Protein AF-A0A967CM90-F1 (afdb_monomer)

Mean predicted aligned error: 2.34 Å

Sequence (110 aa):
MKYTVKQINLTDAQVNEINSSESYPEFYNKYLDTIMRPTAEAIKAAYDMYEVVAKITADSLEGVFEAGNIGPEEKIERIAPMHSVSVGDIVVDEDGREYFVASFGFEAVI

Solvent-accessible surface area (backbone atoms only — not comparable to full-atom values): 6082 Å² total; per-residue (Å²): 90,58,29,39,35,28,40,74,76,83,47,74,68,56,52,51,49,50,76,70,42,98,59,76,47,71,70,53,53,43,51,46,37,18,56,77,65,50,43,47,66,36,45,58,71,37,50,89,57,52,40,72,15,33,37,33,58,26,90,45,73,66,40,41,40,46,35,50,62,77,34,64,66,92,40,52,48,76,71,43,92,68,72,67,59,46,53,45,27,36,42,26,45,81,86,67,52,42,28,28,31,32,98,72,65,70,42,63,55,119

pLDDT: mean 97.23, std 2.4, range [76.56, 98.81]

Secondary structure (DSSP, 8-state):
-EEEEEE----HHHHHHHHH-SS--HHHHHHHHHHHS--HHHHHHTGGG-EEEEEEE-SSHHHHHHHHHH--GGGEEESS------TT-EEE-TT--EEEE-SSSEEE--

Foldseek 3Di:
DKKWKKDQDDDPVQVVCCVPDPDGDPLVVLVCCQAVADDLVSLVVNVVRIDGFWIFDADDPVRVQCCQAPHDCVRIGTDHDGHRQHGNMWMADPVRWIWGQGVDGIDGSD

Radius of gyration: 14.13 Å; Cα contacts (8 Å, |Δi|>4): 188; chains: 1; bounding box: 36×23×41 Å

Structure (mmCIF, N/CA/C/O backbone):
data_AF-A0A967CM90-F1
#
_entry.id   AF-A0A967CM90-F1
#
loop_
_atom_site.group_PDB
_atom_site.id
_atom_site.type_symbol
_atom_site.label_atom_id
_atom_site.label_alt_id
_atom_site.label_comp_id
_atom_site.label_asym_id
_atom_site.label_entity_id
_atom_site.label_seq_id
_atom_site.pdbx_PDB_ins_code
_atom_site.Cartn_x
_atom_site.Cartn_y
_atom_site.Cartn_z
_atom_site.occupancy
_atom_site.B_iso_or_equiv
_atom_site.auth_seq_id
_atom_site.auth_comp_id
_atom_site.auth_asym_id
_atom_site.auth_atom_id
_atom_site.pdbx_PDB_model_num
ATOM 1 N N . MET A 1 1 ? -10.354 -1.523 15.579 1.00 93.06 1 MET A N 1
ATOM 2 C CA . MET A 1 1 ? -10.483 -2.420 14.409 1.00 93.06 1 MET A CA 1
ATOM 3 C C . MET A 1 1 ? -9.092 -2.859 13.970 1.00 93.06 1 MET A C 1
ATOM 5 O O . MET A 1 1 ? -8.125 -2.152 14.255 1.00 93.06 1 MET A O 1
ATOM 9 N N . LYS A 1 2 ? -8.958 -4.022 13.333 1.00 96.81 2 LYS A N 1
ATOM 10 C CA . LYS A 1 2 ? -7.694 -4.554 12.822 1.00 96.81 2 LYS A CA 1
ATOM 11 C C . LYS A 1 2 ? -7.674 -4.516 11.299 1.00 96.81 2 LYS A C 1
ATOM 13 O O . LYS A 1 2 ? -8.383 -5.266 10.641 1.00 96.81 2 LYS A O 1
ATOM 18 N N . TYR A 1 3 ? -6.819 -3.662 10.760 1.00 98.62 3 TYR A N 1
ATOM 19 C CA . TYR A 1 3 ? -6.650 -3.470 9.327 1.00 98.62 3 TYR A CA 1
ATOM 20 C C . TYR A 1 3 ? -5.469 -4.285 8.814 1.00 98.62 3 TYR A C 1
ATOM 22 O O . TYR A 1 3 ? -4.476 -4.441 9.523 1.00 98.62 3 TYR A O 1
ATOM 30 N N . THR A 1 4 ? -5.549 -4.783 7.584 1.00 98.75 4 THR A N 1
ATOM 31 C CA . THR A 1 4 ? -4.412 -5.422 6.906 1.00 98.75 4 THR A CA 1
ATOM 32 C C . THR A 1 4 ? -3.776 -4.428 5.948 1.00 98.75 4 THR A C 1
ATOM 34 O O . THR A 1 4 ? -4.476 -3.852 5.123 1.00 98.75 4 THR A O 1
ATOM 37 N N . VAL A 1 5 ? -2.461 -4.245 6.036 1.00 98.81 5 VAL A N 1
ATOM 38 C CA . VAL A 1 5 ? -1.699 -3.397 5.114 1.00 98.81 5 VAL A CA 1
ATOM 39 C C . VAL A 1 5 ? -1.022 -4.282 4.078 1.00 98.81 5 VAL A C 1
ATOM 41 O O . VAL A 1 5 ? -0.371 -5.273 4.433 1.00 98.81 5 VAL A O 1
ATOM 44 N N . LYS A 1 6 ? -1.166 -3.917 2.804 1.00 98.81 6 LYS A N 1
ATOM 45 C CA . LYS A 1 6 ? -0.451 -4.529 1.689 1.00 98.81 6 LYS A CA 1
ATOM 46 C C . LYS A 1 6 ? 0.416 -3.487 0.993 1.00 98.81 6 LYS A C 1
ATOM 48 O O . LYS A 1 6 ? -0.058 -2.384 0.725 1.00 98.81 6 LYS A O 1
ATOM 53 N N . GLN A 1 7 ? 1.652 -3.856 0.677 1.00 98.75 7 GLN A N 1
ATOM 54 C CA . GLN A 1 7 ? 2.625 -2.977 0.024 1.00 98.75 7 GLN A CA 1
ATOM 55 C C . GLN A 1 7 ? 3.313 -3.700 -1.131 1.00 98.75 7 GLN A C 1
ATOM 57 O O . GLN A 1 7 ? 3.405 -4.929 -1.137 1.00 98.75 7 GLN A O 1
ATOM 62 N N . ILE A 1 8 ? 3.818 -2.931 -2.093 1.00 98.50 8 ILE A N 1
ATOM 63 C CA . ILE A 1 8 ? 4.743 -3.435 -3.109 1.00 98.50 8 ILE A CA 1
ATOM 64 C C . ILE A 1 8 ? 6.162 -3.228 -2.580 1.00 98.50 8 ILE A C 1
ATOM 66 O O . ILE A 1 8 ? 6.584 -2.096 -2.351 1.00 98.50 8 ILE A O 1
ATOM 70 N N . ASN A 1 9 ? 6.914 -4.315 -2.421 1.00 97.00 9 ASN A N 1
ATOM 71 C CA . ASN A 1 9 ? 8.338 -4.269 -2.104 1.00 97.00 9 ASN A CA 1
ATOM 72 C C . ASN A 1 9 ? 9.129 -4.788 -3.309 1.00 97.00 9 ASN A C 1
ATOM 74 O O . ASN A 1 9 ? 9.098 -5.978 -3.615 1.00 97.00 9 ASN A O 1
ATOM 78 N N . LEU A 1 10 ? 9.840 -3.898 -4.005 1.00 96.94 10 LEU A N 1
ATOM 79 C CA . LEU A 1 10 ? 10.712 -4.307 -5.106 1.00 96.94 10 LEU A CA 1
ATOM 80 C C . LEU A 1 10 ? 11.915 -5.081 -4.558 1.00 96.94 10 LEU A C 1
ATOM 82 O O . LEU A 1 10 ? 12.585 -4.638 -3.627 1.00 96.94 10 LEU A O 1
ATOM 86 N N . THR A 1 11 ? 12.203 -6.230 -5.160 1.00 96.69 11 THR A N 1
ATOM 87 C CA . THR A 1 11 ? 13.371 -7.044 -4.806 1.00 96.69 11 THR A CA 1
ATOM 88 C C . THR A 1 11 ? 14.668 -6.400 -5.293 1.00 96.69 11 THR A C 1
ATOM 90 O O . THR A 1 11 ? 14.676 -5.668 -6.284 1.00 96.69 11 THR A O 1
ATOM 93 N N . ASP A 1 12 ? 15.800 -6.754 -4.680 1.00 97.56 12 ASP A N 1
ATOM 94 C CA . ASP A 1 12 ? 17.121 -6.295 -5.136 1.00 97.56 12 ASP A CA 1
ATOM 95 C C . ASP A 1 12 ? 17.375 -6.629 -6.616 1.00 97.56 12 ASP A C 1
ATOM 97 O O . ASP A 1 12 ? 17.976 -5.843 -7.346 1.00 97.56 12 ASP A O 1
ATOM 101 N N . ALA A 1 13 ? 16.888 -7.781 -7.089 1.00 97.75 13 ALA A N 1
ATOM 102 C CA . ALA A 1 13 ? 16.993 -8.176 -8.492 1.00 97.75 13 ALA A CA 1
ATOM 103 C C . ALA A 1 13 ? 16.212 -7.227 -9.416 1.00 97.75 13 ALA A C 1
ATOM 105 O O . ALA A 1 13 ? 16.763 -6.761 -10.411 1.00 97.75 13 ALA A O 1
ATOM 106 N N . GLN A 1 14 ? 14.972 -6.889 -9.055 1.00 97.75 14 GLN A N 1
ATOM 107 C CA . GLN A 1 14 ? 14.149 -5.928 -9.795 1.00 97.75 14 GLN A CA 1
ATOM 108 C C . GLN A 1 14 ? 14.761 -4.525 -9.779 1.00 97.75 14 GLN A C 1
ATOM 110 O O . GLN A 1 14 ? 14.792 -3.853 -10.806 1.00 97.75 14 GLN A O 1
ATOM 115 N N . VAL A 1 15 ? 15.293 -4.085 -8.637 1.00 97.50 15 VAL A N 1
ATOM 116 C CA . VAL A 1 15 ? 15.988 -2.794 -8.526 1.00 97.50 15 VAL A CA 1
ATOM 117 C C . VAL A 1 15 ? 17.228 -2.761 -9.424 1.00 97.50 15 VAL A C 1
ATOM 119 O O . VAL A 1 15 ? 17.457 -1.776 -10.126 1.00 97.50 15 VAL A O 1
ATOM 122 N N . ASN A 1 16 ? 18.010 -3.840 -9.463 1.00 98.06 16 ASN A N 1
ATOM 123 C CA . ASN A 1 16 ? 19.158 -3.948 -10.365 1.00 98.06 16 ASN A CA 1
ATOM 124 C C . ASN A 1 16 ? 18.740 -3.935 -11.843 1.00 98.06 16 ASN A C 1
ATOM 126 O O . ASN A 1 16 ? 19.409 -3.301 -12.661 1.00 98.06 16 ASN A O 1
ATOM 130 N N . GLU A 1 17 ? 17.634 -4.595 -12.192 1.00 98.00 17 GLU A N 1
ATOM 131 C CA . GLU A 1 17 ? 17.071 -4.566 -13.545 1.00 98.00 17 GLU A CA 1
ATOM 132 C C . GLU A 1 17 ? 16.671 -3.140 -13.944 1.00 98.00 17 GLU A C 1
ATOM 134 O O . GLU A 1 17 ? 17.091 -2.663 -14.996 1.00 98.00 17 GLU A O 1
ATOM 139 N N . ILE A 1 18 ? 15.962 -2.411 -13.076 1.00 97.56 18 ILE A N 1
ATOM 140 C CA . ILE A 1 18 ? 15.593 -1.004 -13.304 1.00 97.56 18 ILE A CA 1
ATOM 141 C C . ILE A 1 18 ? 16.838 -0.144 -13.549 1.00 97.56 18 ILE A C 1
ATOM 143 O O . ILE A 1 18 ? 16.886 0.602 -14.523 1.00 97.56 18 ILE A O 1
ATOM 147 N N . ASN A 1 19 ? 17.858 -0.270 -12.697 1.00 97.19 19 ASN A N 1
ATOM 148 C CA . ASN A 1 19 ? 19.066 0.557 -12.765 1.00 97.19 19 ASN A CA 1
ATOM 149 C C . ASN A 1 19 ? 19.965 0.253 -13.976 1.00 97.19 19 ASN A C 1
ATOM 151 O O . ASN A 1 19 ? 20.799 1.083 -14.336 1.00 97.19 19 ASN A O 1
ATOM 155 N N . SER A 1 20 ? 19.840 -0.934 -14.574 1.00 97.25 20 SER A N 1
ATOM 156 C CA . SER A 1 20 ? 20.652 -1.363 -15.722 1.00 97.25 20 SER A CA 1
ATOM 157 C C . SER A 1 20 ? 19.925 -1.282 -17.065 1.00 97.25 20 SER A C 1
ATOM 159 O O . SER A 1 20 ? 20.574 -1.377 -18.108 1.00 97.25 20 SER A O 1
ATOM 161 N N . SER A 1 21 ? 18.605 -1.095 -17.059 1.00 95.00 21 SER A N 1
ATOM 162 C CA . SER A 1 21 ? 17.799 -1.038 -18.278 1.00 95.00 21 SER A CA 1
ATOM 163 C C . SER A 1 21 ? 17.849 0.345 -18.937 1.00 95.00 21 SER A C 1
ATOM 165 O O . SER A 1 21 ? 17.786 1.372 -18.268 1.00 95.00 21 SER A O 1
ATOM 167 N N . GLU A 1 22 ? 17.893 0.387 -20.273 1.00 95.44 22 GLU A N 1
ATOM 168 C CA . GLU A 1 22 ? 17.797 1.641 -21.048 1.00 95.44 22 GLU A CA 1
ATOM 169 C C . GLU A 1 22 ? 16.390 2.266 -20.998 1.00 95.44 22 GLU A C 1
ATOM 171 O O . GLU A 1 22 ? 16.216 3.460 -21.242 1.00 95.44 22 GLU A O 1
ATOM 176 N N . SER A 1 23 ? 15.378 1.454 -20.683 1.00 95.81 23 SER A N 1
ATOM 177 C CA . SER A 1 23 ? 13.986 1.865 -20.502 1.00 95.81 23 SER A CA 1
ATOM 178 C C . SER A 1 23 ? 13.375 1.130 -19.313 1.00 95.81 23 SER A C 1
ATOM 180 O O . SER A 1 23 ? 13.824 0.039 -18.967 1.00 95.81 23 SER A O 1
ATOM 182 N N . TYR A 1 24 ? 12.364 1.720 -18.677 1.00 95.75 24 TYR A N 1
ATOM 183 C CA . TYR A 1 24 ? 11.749 1.121 -17.497 1.00 95.75 24 TYR A CA 1
ATOM 184 C C . TYR A 1 24 ? 11.050 -0.206 -17.823 1.00 95.75 24 TYR A C 1
ATOM 186 O O . TYR A 1 24 ? 10.194 -0.222 -18.715 1.00 95.75 24 TYR A O 1
ATOM 194 N N . PRO A 1 25 ? 11.357 -1.292 -17.083 1.00 97.06 25 PRO A N 1
ATOM 195 C CA . PRO A 1 25 ? 10.635 -2.552 -17.198 1.00 97.06 25 PRO A CA 1
ATOM 196 C C . PRO A 1 25 ? 9.130 -2.380 -16.969 1.00 97.06 25 PRO A C 1
ATOM 198 O O . PRO A 1 25 ? 8.694 -1.490 -16.234 1.00 97.06 25 PRO A O 1
ATOM 201 N N . GLU A 1 26 ? 8.322 -3.266 -17.552 1.00 96.19 26 GLU A N 1
ATOM 202 C CA . GLU A 1 26 ? 6.856 -3.205 -17.458 1.00 96.19 26 GLU A CA 1
ATOM 203 C C . GLU A 1 26 ? 6.364 -3.185 -16.003 1.00 96.19 26 GLU A C 1
ATOM 205 O O . GLU A 1 26 ? 5.548 -2.337 -15.642 1.00 96.19 26 GLU A O 1
ATOM 210 N N . PHE A 1 27 ? 6.919 -4.048 -15.143 1.00 96.69 27 PHE A N 1
ATOM 211 C CA . PHE A 1 27 ? 6.553 -4.084 -13.724 1.00 96.69 27 PHE A CA 1
ATOM 212 C C . PHE A 1 27 ? 6.861 -2.759 -13.013 1.00 96.69 27 PHE A C 1
ATOM 214 O O . PHE A 1 27 ? 6.147 -2.376 -12.090 1.00 96.69 27 PHE A O 1
ATOM 221 N N . TYR A 1 28 ? 7.912 -2.047 -13.433 1.00 97.69 28 TYR A N 1
ATOM 222 C CA . TYR A 1 28 ? 8.283 -0.783 -12.813 1.00 97.69 28 TYR A CA 1
ATOM 223 C C . TYR A 1 28 ? 7.364 0.348 -13.266 1.00 97.69 28 TYR A C 1
ATOM 225 O O . TYR A 1 28 ? 6.934 1.125 -12.424 1.00 97.69 28 TYR A O 1
ATOM 233 N N . ASN A 1 29 ? 6.974 0.403 -14.545 1.00 96.81 29 ASN A N 1
ATOM 234 C CA . ASN A 1 29 ? 5.944 1.350 -14.998 1.00 96.81 29 ASN A CA 1
ATOM 235 C C . ASN A 1 29 ? 4.622 1.129 -14.248 1.00 96.81 29 ASN A C 1
ATOM 237 O O . ASN A 1 29 ? 4.025 2.075 -13.746 1.00 96.81 29 ASN A O 1
ATOM 241 N N . LYS A 1 30 ? 4.233 -0.136 -14.084 1.00 96.88 30 LYS A N 1
ATOM 242 C CA . LYS A 1 30 ? 3.050 -0.546 -13.327 1.00 96.88 30 LYS A CA 1
ATOM 243 C C . LYS A 1 30 ? 3.125 -0.148 -11.846 1.00 96.88 30 LYS A C 1
ATOM 245 O O . LYS A 1 30 ? 2.137 0.323 -11.300 1.00 96.88 30 LYS A O 1
ATOM 250 N N . TYR A 1 31 ? 4.293 -0.265 -11.209 1.00 97.81 31 TYR A N 1
ATOM 251 C CA . TYR A 1 31 ? 4.537 0.273 -9.863 1.00 97.81 31 TYR A CA 1
ATOM 252 C C . TYR A 1 31 ? 4.494 1.811 -9.825 1.00 97.81 31 TYR A C 1
ATOM 254 O O . TYR A 1 31 ? 3.896 2.394 -8.929 1.00 97.81 31 TYR A O 1
ATOM 262 N N . LEU A 1 32 ? 5.088 2.498 -10.805 1.00 97.62 32 LEU A N 1
ATOM 263 C CA . LEU A 1 32 ? 5.052 3.961 -10.877 1.00 97.62 32 LEU A CA 1
ATOM 264 C C . LEU A 1 32 ? 3.617 4.493 -10.993 1.00 97.62 32 LEU A C 1
ATOM 266 O O . LEU A 1 32 ? 3.301 5.513 -10.376 1.00 97.62 32 LEU A O 1
ATOM 270 N N . ASP A 1 33 ? 2.745 3.791 -11.719 1.00 97.12 33 ASP A N 1
ATOM 271 C CA . ASP A 1 33 ? 1.327 4.139 -11.831 1.00 97.12 33 ASP A CA 1
ATOM 272 C C . ASP A 1 33 ? 0.605 4.103 -10.470 1.00 97.12 33 ASP A C 1
ATOM 274 O O . ASP A 1 33 ? -0.302 4.909 -10.246 1.00 97.12 33 ASP A O 1
ATOM 278 N N . THR A 1 34 ? 1.019 3.242 -9.529 1.00 97.75 34 THR A N 1
ATOM 279 C CA . THR A 1 34 ? 0.411 3.181 -8.187 1.00 97.75 34 THR A CA 1
ATOM 280 C C . THR A 1 34 ? 0.902 4.280 -7.247 1.00 97.75 34 THR A C 1
ATOM 282 O O . THR A 1 34 ? 0.145 4.706 -6.382 1.00 97.75 34 THR A O 1
ATOM 285 N N . ILE A 1 35 ? 2.131 4.783 -7.400 1.00 96.75 35 ILE A N 1
ATOM 286 C CA . ILE A 1 35 ? 2.702 5.757 -6.449 1.00 96.75 35 ILE A CA 1
ATOM 287 C C . ILE A 1 35 ? 2.682 7.210 -6.948 1.00 96.75 35 ILE A C 1
ATOM 289 O O . ILE A 1 35 ? 2.697 8.136 -6.139 1.00 96.75 35 ILE A O 1
ATOM 293 N N . MET A 1 36 ? 2.649 7.443 -8.266 1.00 95.31 36 MET A N 1
ATOM 294 C CA . MET A 1 36 ? 2.707 8.799 -8.838 1.00 95.31 36 MET A CA 1
ATOM 295 C C . MET A 1 36 ? 1.324 9.426 -9.020 1.00 95.31 36 MET A C 1
ATOM 297 O O . MET A 1 36 ? 1.140 10.623 -8.793 1.00 95.31 36 MET A O 1
ATOM 301 N N . ARG A 1 37 ? 0.349 8.632 -9.473 1.00 90.94 37 ARG A N 1
ATOM 302 C CA . ARG A 1 37 ? -1.038 9.064 -9.683 1.00 90.94 37 ARG A CA 1
ATOM 303 C C . ARG A 1 37 ? -1.968 7.851 -9.576 1.00 90.94 37 ARG A C 1
ATOM 305 O O . ARG A 1 37 ? -2.496 7.419 -10.605 1.00 90.94 37 ARG A O 1
ATOM 312 N N . PRO A 1 38 ? -2.148 7.297 -8.364 1.00 96.00 38 PRO A N 1
ATOM 313 C CA . PRO A 1 38 ? -2.944 6.095 -8.197 1.00 96.00 38 PRO A CA 1
ATOM 314 C C . PRO A 1 38 ? -4.378 6.314 -8.665 1.00 96.00 38 PRO A C 1
ATOM 316 O O . PRO A 1 38 ? -5.006 7.324 -8.351 1.00 96.00 38 PRO A O 1
ATOM 319 N N . THR A 1 39 ? -4.899 5.321 -9.374 1.00 97.50 39 THR A N 1
ATOM 320 C CA . THR A 1 39 ? -6.330 5.141 -9.619 1.00 97.50 39 THR A CA 1
ATOM 321 C C . THR A 1 39 ? -6.708 3.714 -9.246 1.00 97.50 39 THR A C 1
ATOM 323 O O . THR A 1 39 ? -5.843 2.835 -9.197 1.00 97.50 39 THR A O 1
ATOM 326 N N . ALA A 1 40 ? -7.996 3.443 -9.040 1.00 97.81 40 ALA A N 1
ATOM 327 C CA . ALA A 1 40 ? -8.463 2.082 -8.788 1.00 97.81 40 ALA A CA 1
ATOM 328 C C . ALA A 1 40 ? -8.031 1.102 -9.899 1.00 97.81 40 ALA A C 1
ATOM 330 O O . ALA A 1 40 ? -7.704 -0.048 -9.614 1.00 97.81 40 ALA A O 1
ATOM 331 N N . GLU A 1 41 ? -7.981 1.543 -11.160 1.00 97.88 41 GLU A N 1
ATOM 332 C CA . GLU A 1 41 ? -7.507 0.737 -12.291 1.00 97.88 41 GLU A CA 1
ATOM 333 C C . GLU A 1 41 ? -6.014 0.421 -12.190 1.00 97.88 41 GLU A C 1
ATOM 335 O O . GLU A 1 41 ? -5.636 -0.727 -12.411 1.00 97.88 41 GLU A O 1
ATOM 340 N N . ALA A 1 42 ? -5.177 1.399 -11.827 1.00 97.75 42 ALA A N 1
ATOM 341 C CA . ALA A 1 42 ? -3.741 1.189 -11.645 1.00 97.75 42 ALA A CA 1
ATOM 342 C C . ALA A 1 42 ? -3.459 0.216 -10.489 1.00 97.75 42 ALA A C 1
ATOM 344 O O . ALA A 1 42 ? -2.690 -0.732 -10.644 1.00 9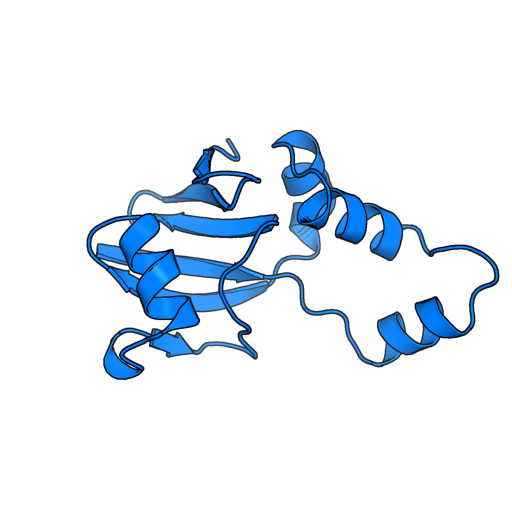7.75 42 ALA A O 1
ATOM 345 N N . ILE A 1 43 ? -4.150 0.390 -9.358 1.00 98.31 43 ILE A N 1
ATOM 346 C CA . ILE A 1 43 ? -4.032 -0.499 -8.195 1.00 98.31 43 ILE A CA 1
ATOM 347 C C . ILE A 1 43 ? -4.473 -1.924 -8.549 1.00 98.31 43 ILE A C 1
ATOM 349 O O . ILE A 1 43 ? -3.776 -2.884 -8.229 1.00 98.31 43 ILE A O 1
ATOM 353 N N . LYS A 1 44 ? -5.594 -2.080 -9.269 1.00 97.69 44 LYS A N 1
ATOM 354 C CA . LYS A 1 44 ? -6.060 -3.390 -9.756 1.00 97.69 44 LYS A CA 1
ATOM 355 C C . LYS A 1 44 ? -5.091 -4.018 -10.740 1.00 97.69 44 LYS A C 1
ATOM 357 O O . LYS A 1 44 ? -4.865 -5.223 -10.670 1.00 97.69 44 LYS A O 1
ATOM 362 N N . ALA A 1 45 ? -4.528 -3.225 -11.649 1.00 97.31 45 ALA A N 1
ATOM 363 C CA . ALA A 1 45 ? -3.528 -3.716 -12.578 1.00 97.31 45 ALA A CA 1
ATOM 364 C C . ALA A 1 45 ? -2.337 -4.282 -11.801 1.00 97.31 45 ALA A C 1
ATOM 366 O O . ALA A 1 45 ? -1.903 -5.377 -12.136 1.00 97.31 45 ALA A O 1
ATOM 367 N N . ALA A 1 46 ? -1.872 -3.581 -10.756 1.00 97.62 46 ALA A N 1
ATOM 368 C CA . ALA A 1 46 ? -0.752 -3.919 -9.867 1.00 97.62 46 ALA A CA 1
ATOM 369 C C . ALA A 1 46 ? -1.034 -4.922 -8.749 1.00 97.62 46 ALA A C 1
ATOM 371 O O . ALA A 1 46 ? -0.128 -5.228 -7.977 1.00 97.62 46 ALA A O 1
ATOM 372 N N . TYR A 1 47 ? -2.246 -5.465 -8.663 1.00 97.31 47 TYR A N 1
ATOM 373 C CA . TYR A 1 47 ? -2.686 -6.216 -7.491 1.00 97.31 47 TYR A CA 1
ATOM 374 C C . TYR A 1 47 ? -1.823 -7.449 -7.172 1.00 97.31 47 TYR A C 1
ATOM 376 O O . TYR A 1 47 ? -1.597 -7.774 -6.010 1.00 97.31 47 TYR A O 1
ATOM 384 N N . ASP A 1 48 ? -1.301 -8.112 -8.203 1.00 97.44 48 ASP A N 1
ATOM 385 C CA . ASP A 1 48 ? -0.414 -9.277 -8.111 1.00 97.44 48 ASP A CA 1
ATOM 386 C C . ASP A 1 48 ? 0.979 -8.967 -7.541 1.00 97.44 48 ASP A C 1
ATOM 388 O O . ASP A 1 48 ? 1.711 -9.888 -7.188 1.00 97.44 48 ASP A O 1
ATOM 392 N N . MET A 1 49 ? 1.342 -7.687 -7.435 1.00 98.00 49 MET A N 1
ATOM 393 C CA . MET A 1 49 ? 2.624 -7.231 -6.894 1.00 98.00 49 MET A CA 1
ATOM 394 C C . MET A 1 49 ? 2.572 -6.919 -5.392 1.00 98.00 49 MET A C 1
ATOM 396 O O . MET A 1 49 ? 3.615 -6.666 -4.790 1.00 98.00 49 MET A O 1
ATOM 400 N N . TYR A 1 50 ? 1.380 -6.888 -4.790 1.00 98.38 50 TYR A N 1
ATOM 401 C CA . TYR A 1 50 ? 1.212 -6.546 -3.381 1.00 98.38 50 TYR A CA 1
ATOM 402 C C . TYR A 1 50 ? 1.401 -7.757 -2.473 1.00 98.38 50 TYR A C 1
ATOM 404 O O . TYR A 1 50 ? 0.816 -8.820 -2.681 1.00 98.38 50 TYR A O 1
ATOM 412 N N . GLU A 1 51 ? 2.120 -7.547 -1.376 1.00 98.44 51 GLU A N 1
ATOM 413 C CA . GLU A 1 51 ? 2.266 -8.516 -0.297 1.00 98.44 51 GLU A CA 1
ATOM 414 C C . GLU A 1 51 ? 1.617 -7.99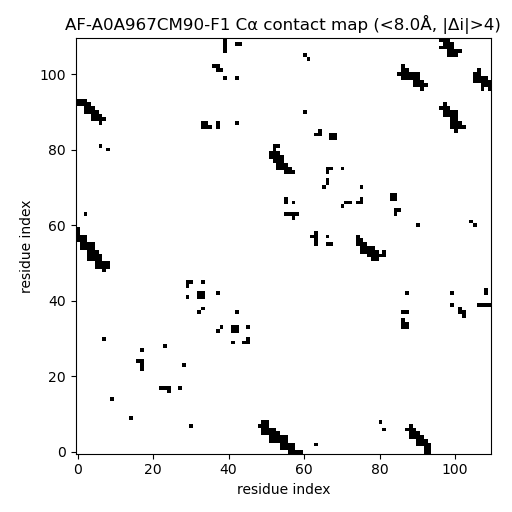3 0.981 1.00 98.44 51 GLU A C 1
ATOM 416 O O . GLU A 1 51 ? 1.646 -6.797 1.265 1.00 98.44 51 GLU A O 1
ATOM 421 N N . VAL A 1 52 ? 1.041 -8.889 1.787 1.00 98.62 52 VAL A N 1
ATOM 422 C CA . VAL A 1 52 ? 0.585 -8.537 3.137 1.00 98.62 52 VAL A CA 1
ATOM 423 C C . VAL A 1 52 ? 1.810 -8.316 4.020 1.00 98.62 52 VAL A C 1
ATOM 425 O O . VAL A 1 52 ? 2.542 -9.261 4.309 1.00 98.62 52 VAL A O 1
ATOM 428 N N . VAL A 1 53 ? 2.001 -7.086 4.493 1.00 98.75 53 VAL A N 1
ATOM 429 C CA . VAL A 1 53 ? 3.194 -6.716 5.269 1.00 98.75 53 VAL A CA 1
ATOM 430 C C . VAL A 1 53 ? 2.925 -6.561 6.758 1.00 98.75 53 VAL A C 1
ATOM 432 O O . VAL A 1 53 ? 3.822 -6.798 7.567 1.00 98.75 53 VAL A O 1
ATOM 435 N N . ALA A 1 54 ? 1.703 -6.193 7.146 1.00 98.69 54 ALA A N 1
ATOM 436 C CA . ALA A 1 54 ? 1.354 -5.98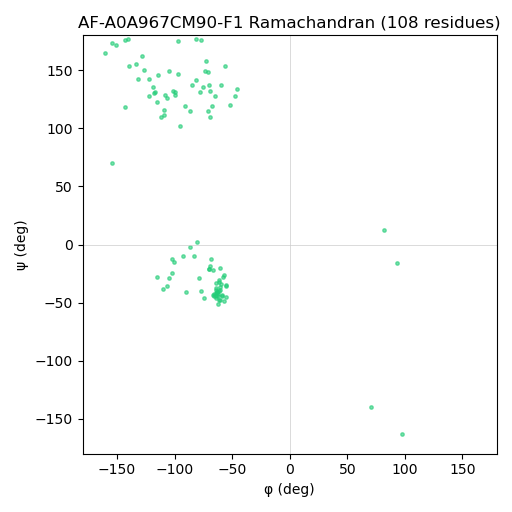5 8.544 1.00 98.69 54 ALA A CA 1
ATOM 437 C C . ALA A 1 54 ? -0.154 -6.035 8.798 1.00 98.69 54 ALA A C 1
ATOM 439 O O . ALA A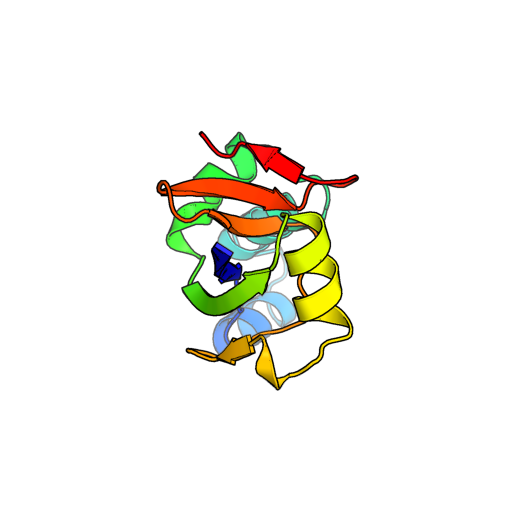 1 54 ? -0.974 -5.892 7.887 1.00 98.69 54 ALA A O 1
ATOM 440 N N . LYS A 1 55 ? -0.511 -6.167 10.076 1.00 98.69 55 LYS A N 1
ATOM 441 C CA . LYS A 1 55 ? -1.842 -5.841 10.589 1.00 98.69 55 LYS A CA 1
ATOM 442 C C . LYS A 1 55 ? -1.743 -4.708 11.602 1.00 98.69 55 LYS A C 1
ATOM 444 O O . LYS A 1 55 ? -0.941 -4.790 12.527 1.00 98.69 55 LYS A O 1
ATOM 449 N N . ILE A 1 56 ? -2.573 -3.679 11.458 1.00 98.62 56 ILE A N 1
ATOM 450 C CA . ILE A 1 56 ? -2.542 -2.480 12.302 1.00 98.62 56 ILE A CA 1
ATOM 451 C C . ILE A 1 56 ? -3.855 -2.326 13.061 1.00 98.62 56 ILE A C 1
ATOM 453 O O . ILE A 1 56 ? -4.937 -2.391 12.478 1.00 98.62 56 ILE A O 1
ATOM 457 N N . THR A 1 57 ? -3.759 -2.108 14.372 1.00 98.62 57 THR A N 1
ATOM 458 C CA . THR A 1 57 ? -4.919 -1.799 15.217 1.00 98.62 57 THR A CA 1
ATOM 459 C C . THR A 1 57 ? -5.188 -0.296 15.210 1.00 98.62 57 THR A C 1
ATOM 461 O O . THR A 1 57 ? -4.381 0.476 15.722 1.00 98.62 57 THR A O 1
ATOM 464 N N . ALA A 1 58 ? -6.326 0.122 14.660 1.00 97.88 58 ALA A N 1
ATOM 465 C CA . ALA A 1 58 ? -6.728 1.525 14.561 1.00 97.88 58 ALA A CA 1
ATOM 466 C C . ALA A 1 58 ? -8.259 1.680 14.565 1.00 97.88 58 ALA A C 1
ATOM 468 O O . ALA A 1 58 ? -8.995 0.693 14.470 1.00 97.88 58 ALA A O 1
ATOM 469 N N . ASP A 1 59 ? -8.735 2.922 14.659 1.00 97.25 59 ASP A N 1
ATOM 470 C CA . ASP A 1 59 ? -10.169 3.249 14.655 1.00 97.25 59 ASP A CA 1
ATOM 471 C C . ASP A 1 59 ? -10.664 3.760 13.290 1.00 97.25 59 ASP A C 1
ATOM 473 O O . ASP A 1 59 ? -11.865 3.769 13.038 1.00 97.25 59 ASP A O 1
ATOM 477 N N . SER A 1 60 ? -9.753 4.134 12.386 1.00 98.12 60 SER A N 1
ATOM 478 C CA . SER A 1 60 ? -10.054 4.555 11.012 1.00 98.12 60 SER A CA 1
ATOM 479 C C . SER A 1 60 ? -8.862 4.307 10.081 1.00 98.12 60 SER A C 1
ATOM 481 O O . SER A 1 60 ? -7.772 3.963 10.550 1.00 98.12 60 SER A O 1
ATOM 483 N N . LEU A 1 61 ? -9.050 4.529 8.776 1.00 98.25 61 LEU A N 1
ATOM 484 C CA . LEU A 1 61 ? -7.979 4.480 7.772 1.00 98.25 61 LEU A CA 1
ATOM 485 C C . LEU A 1 61 ? -6.877 5.514 8.063 1.00 98.25 61 LEU A C 1
ATOM 487 O O . LEU A 1 61 ? -5.690 5.214 7.970 1.00 98.25 61 LEU A O 1
ATOM 491 N N . GLU A 1 62 ? -7.246 6.709 8.518 1.00 98.00 62 GLU A N 1
ATOM 492 C CA . GLU A 1 62 ? -6.310 7.746 8.964 1.00 98.00 62 GLU A CA 1
ATOM 493 C C . GLU A 1 62 ? -5.532 7.295 10.200 1.00 98.00 62 GLU A C 1
ATOM 495 O O . GLU A 1 62 ? -4.333 7.538 10.291 1.00 98.00 62 GLU A O 1
ATOM 500 N N . GLY A 1 63 ? -6.177 6.573 11.120 1.00 98.19 63 GLY A N 1
ATOM 501 C CA . GLY A 1 63 ? -5.487 5.958 12.252 1.00 98.19 63 GLY A CA 1
ATOM 502 C C . GLY A 1 63 ? -4.479 4.887 11.821 1.00 98.19 63 GLY A C 1
ATOM 503 O O . GLY A 1 63 ? -3.432 4.754 12.453 1.00 98.19 63 GLY A O 1
ATOM 504 N N . VAL A 1 64 ? -4.752 4.147 10.738 1.00 98.44 64 VAL A N 1
ATOM 505 C CA . VAL A 1 64 ? -3.777 3.225 10.125 1.00 98.44 64 VAL A CA 1
ATOM 506 C C . VAL A 1 64 ? -2.602 4.003 9.541 1.00 98.44 64 VAL A C 1
ATOM 508 O O . VAL A 1 64 ? -1.456 3.620 9.767 1.00 98.44 64 VAL A O 1
ATOM 511 N N . PHE A 1 65 ? -2.875 5.103 8.836 1.00 98.31 65 PHE A N 1
ATOM 512 C CA . PHE A 1 65 ? -1.845 5.973 8.270 1.00 98.31 65 PHE A CA 1
ATOM 513 C C . PHE A 1 65 ? -0.944 6.569 9.357 1.00 98.31 65 PHE 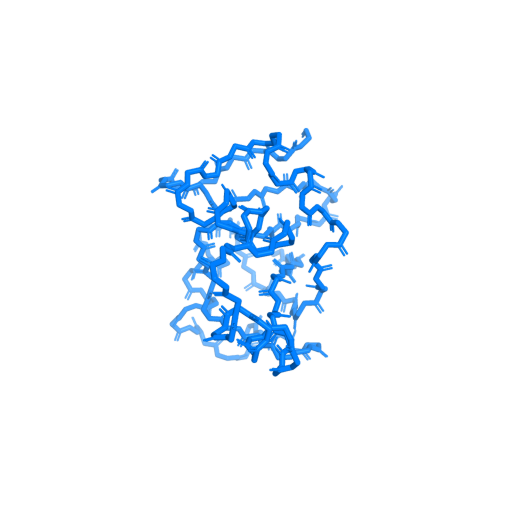A C 1
ATOM 515 O O . PHE A 1 65 ? 0.277 6.512 9.247 1.00 98.31 65 PHE A O 1
ATOM 522 N N . GLU A 1 66 ? -1.525 7.106 10.431 1.00 98.25 66 GLU A N 1
ATOM 523 C CA . GLU A 1 66 ? -0.776 7.649 11.564 1.00 98.25 66 GLU A CA 1
ATOM 524 C C . GLU A 1 66 ? 0.054 6.556 12.247 1.00 98.25 66 GLU A C 1
ATOM 526 O O . GLU A 1 66 ? 1.269 6.701 12.392 1.00 98.25 66 GLU A O 1
ATOM 531 N N . ALA A 1 67 ? -0.570 5.427 12.596 1.00 98.19 67 ALA A N 1
ATOM 532 C CA . ALA A 1 67 ? 0.112 4.343 13.291 1.00 98.19 67 ALA A CA 1
ATOM 533 C C . ALA A 1 67 ? 1.234 3.726 12.447 1.00 98.19 67 ALA A C 1
ATOM 535 O O . ALA A 1 67 ? 2.314 3.476 12.967 1.00 98.19 67 ALA A O 1
ATOM 536 N N . GLY A 1 68 ? 1.019 3.528 11.145 1.00 97.88 68 GLY A N 1
ATOM 537 C CA . GLY A 1 68 ? 2.020 2.965 10.240 1.00 97.88 68 GLY A CA 1
ATOM 538 C C . GLY A 1 68 ? 3.217 3.881 9.964 1.00 97.88 68 GLY A C 1
ATOM 539 O O . GLY A 1 68 ? 4.258 3.393 9.530 1.00 97.88 68 GLY A O 1
ATOM 540 N N . ASN A 1 69 ? 3.090 5.187 10.222 1.00 97.88 69 ASN A N 1
ATOM 541 C CA . ASN A 1 69 ? 4.139 6.178 9.967 1.00 97.88 69 ASN A CA 1
ATOM 542 C C . ASN A 1 69 ? 4.834 6.692 11.233 1.00 97.88 69 ASN A C 1
ATOM 544 O O . ASN A 1 69 ? 6.029 6.976 11.205 1.00 97.88 69 ASN A O 1
ATOM 548 N N . ILE A 1 70 ? 4.089 6.844 12.327 1.00 97.44 70 ILE A N 1
ATOM 549 C CA . ILE A 1 70 ? 4.556 7.454 13.580 1.00 97.44 70 ILE A CA 1
ATOM 550 C C . ILE A 1 70 ? 4.553 6.431 14.725 1.00 97.44 70 ILE A C 1
ATOM 552 O O . ILE A 1 70 ? 5.364 6.529 15.646 1.00 97.44 70 ILE A O 1
ATOM 556 N N . GLY A 1 71 ? 3.676 5.426 14.664 1.00 95.31 71 GLY A N 1
ATOM 557 C CA . GLY A 1 71 ? 3.455 4.450 15.728 1.00 95.31 71 GLY A CA 1
ATOM 558 C C . GLY A 1 71 ? 2.243 4.785 16.614 1.00 95.31 71 GLY A C 1
ATOM 559 O O . GLY A 1 71 ? 1.390 5.588 16.237 1.00 95.31 71 GLY A O 1
ATOM 560 N N . PRO A 1 72 ? 2.129 4.176 17.807 1.00 96.75 72 PRO A N 1
ATOM 561 C CA . PRO A 1 72 ? 3.133 3.334 18.459 1.00 96.75 72 PRO A CA 1
ATOM 562 C C . PRO A 1 72 ? 3.275 1.941 17.823 1.00 96.75 72 PRO A C 1
ATOM 564 O O . PRO A 1 72 ? 2.304 1.367 17.334 1.00 96.75 72 PRO A O 1
ATOM 567 N N . GLU A 1 73 ? 4.485 1.375 17.892 1.00 96.62 73 GLU A N 1
ATOM 568 C CA . GLU A 1 73 ? 4.828 0.053 17.328 1.00 96.62 73 GLU A CA 1
ATOM 569 C C . GLU A 1 73 ? 3.961 -1.082 17.902 1.00 96.62 73 GLU A C 1
ATOM 571 O O . GLU A 1 73 ? 3.667 -2.046 17.210 1.00 96.62 73 GLU A O 1
ATOM 576 N N . GLU A 1 74 ? 3.465 -0.947 19.137 1.00 97.56 74 GLU A N 1
ATOM 577 C CA . GLU A 1 74 ? 2.563 -1.924 19.769 1.00 97.56 74 GLU A CA 1
ATOM 578 C C . GLU A 1 74 ? 1.237 -2.131 19.015 1.00 97.56 74 GLU A C 1
ATOM 580 O O . GLU A 1 74 ? 0.576 -3.154 19.194 1.00 97.56 74 GLU A O 1
ATOM 585 N N . LYS A 1 75 ? 0.840 -1.176 18.161 1.00 98.06 75 LYS A N 1
ATOM 586 C CA . LYS A 1 75 ? -0.341 -1.300 17.298 1.00 98.06 75 LYS A CA 1
ATOM 587 C C . LYS A 1 75 ? -0.057 -2.064 16.005 1.00 98.06 75 LYS A C 1
ATOM 589 O O . LYS A 1 75 ? -1.017 -2.380 15.300 1.00 98.06 75 LYS A O 1
ATOM 594 N N . ILE A 1 76 ? 1.209 -2.348 15.689 1.00 98.44 76 ILE A N 1
ATOM 595 C CA . ILE A 1 76 ? 1.654 -2.934 14.424 1.00 98.44 76 ILE A CA 1
ATOM 596 C C . ILE A 1 76 ? 2.104 -4.380 14.654 1.00 98.44 76 ILE A C 1
ATOM 598 O O . ILE A 1 76 ? 3.101 -4.661 15.310 1.00 98.44 76 ILE A O 1
ATOM 602 N N . GLU A 1 77 ? 1.391 -5.321 14.049 1.00 98.38 77 GLU A N 1
ATOM 603 C CA . GLU A 1 77 ? 1.834 -6.706 13.910 1.00 98.38 77 GLU A CA 1
ATOM 604 C C . GLU A 1 77 ? 2.506 -6.866 12.543 1.00 98.38 77 GLU A C 1
ATOM 606 O O . GLU A 1 77 ? 1.821 -6.946 11.522 1.00 98.38 77 GLU A O 1
ATOM 611 N N . ARG A 1 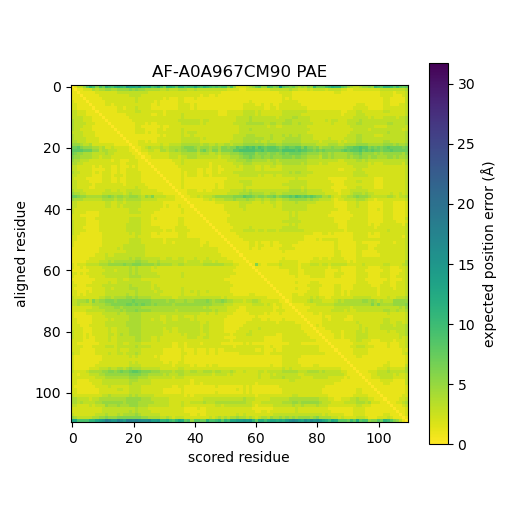78 ? 3.843 -6.892 12.507 1.00 98.06 78 ARG A N 1
ATOM 612 C CA . ARG A 1 78 ? 4.611 -7.055 11.262 1.00 98.06 78 ARG A CA 1
ATOM 613 C C . ARG A 1 78 ? 4.625 -8.514 10.809 1.00 98.06 78 ARG A C 1
ATOM 615 O O . ARG A 1 78 ? 4.921 -9.413 11.592 1.00 98.06 78 ARG A O 1
ATOM 622 N N . ILE A 1 79 ? 4.330 -8.726 9.532 1.00 98.31 79 ILE A N 1
ATOM 623 C CA . ILE A 1 79 ? 4.280 -10.034 8.864 1.00 98.31 79 ILE A CA 1
ATOM 624 C C . ILE A 1 79 ? 5.447 -10.170 7.879 1.00 98.31 79 ILE A C 1
ATOM 626 O O . ILE A 1 79 ? 6.055 -11.233 7.785 1.00 98.31 79 ILE A O 1
ATOM 630 N N . ALA A 1 80 ? 5.785 -9.083 7.185 1.00 97.62 80 ALA A N 1
ATOM 631 C CA . ALA A 1 80 ? 6.887 -8.993 6.232 1.00 97.62 80 ALA A CA 1
ATOM 632 C C . ALA A 1 80 ? 7.586 -7.621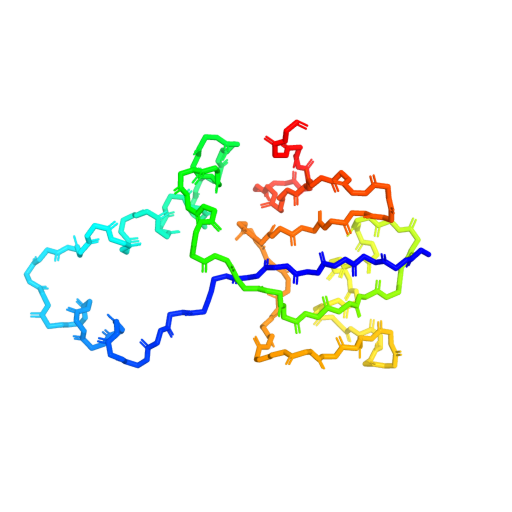 6.376 1.00 97.62 80 ALA A C 1
ATOM 634 O O . ALA A 1 80 ? 7.149 -6.802 7.196 1.00 97.62 80 ALA A O 1
ATOM 635 N N . PRO A 1 81 ? 8.676 -7.342 5.630 1.00 97.19 81 PRO A N 1
ATOM 636 C CA . PRO A 1 81 ? 9.252 -6.004 5.575 1.00 97.19 81 PRO A CA 1
ATOM 637 C C . PRO A 1 81 ? 8.176 -4.969 5.231 1.00 97.19 81 PRO A C 1
ATOM 639 O O . PRO A 1 81 ? 7.524 -5.051 4.193 1.00 97.19 81 PRO A O 1
ATOM 642 N N . MET A 1 82 ? 7.982 -4.014 6.136 1.00 97.56 82 MET A N 1
ATOM 643 C CA . MET A 1 82 ? 6.969 -2.972 6.020 1.00 97.56 82 MET A CA 1
ATOM 644 C C . MET A 1 82 ? 7.663 -1.615 6.073 1.00 97.56 82 MET A C 1
ATOM 646 O O . MET A 1 82 ? 8.401 -1.335 7.023 1.00 97.56 82 MET A O 1
ATOM 650 N N . HIS A 1 83 ? 7.382 -0.778 5.081 1.00 97.25 83 HIS A N 1
ATOM 651 C CA . HIS A 1 83 ? 7.761 0.628 5.068 1.00 97.25 83 HIS A CA 1
ATOM 652 C C . HIS A 1 83 ? 6.596 1.515 5.540 1.00 97.25 83 HIS A C 1
ATOM 654 O O . HIS A 1 83 ? 5.498 1.031 5.810 1.00 97.25 83 HIS A O 1
ATOM 660 N N . SER A 1 84 ? 6.851 2.817 5.672 1.00 97.56 84 SER A N 1
ATOM 661 C CA . SER A 1 84 ? 5.833 3.839 5.942 1.00 97.56 84 SER A CA 1
ATOM 662 C C . SER A 1 84 ? 4.595 3.666 5.062 1.00 97.56 84 SER A C 1
ATOM 664 O O . SER A 1 84 ? 4.736 3.494 3.857 1.00 97.56 84 SER A O 1
ATOM 666 N N . VAL A 1 85 ? 3.400 3.744 5.648 1.00 98.38 85 VAL A N 1
ATOM 667 C CA . VAL A 1 85 ? 2.145 3.667 4.883 1.00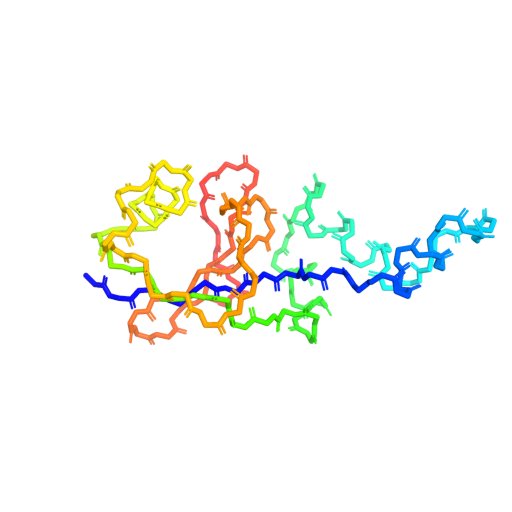 98.38 85 VAL A CA 1
ATOM 668 C C . VAL A 1 85 ? 2.023 4.918 4.016 1.00 98.38 85 VAL A C 1
ATOM 670 O O . VAL A 1 85 ? 1.986 6.029 4.548 1.00 98.38 85 VAL A O 1
ATOM 673 N N . SER A 1 86 ? 1.972 4.753 2.696 1.00 98.00 86 SER A N 1
ATOM 674 C CA . SER A 1 86 ? 2.055 5.858 1.734 1.00 98.00 86 SER A CA 1
ATOM 675 C C . SER A 1 86 ? 1.150 5.654 0.518 1.00 98.00 86 SER A C 1
ATOM 677 O O . SER A 1 86 ? 0.491 4.628 0.378 1.00 98.00 86 SER A O 1
ATOM 679 N N . VAL A 1 87 ? 1.108 6.666 -0.354 1.00 98.50 87 VAL A N 1
ATOM 680 C CA . VAL A 1 87 ? 0.360 6.672 -1.620 1.00 98.50 87 VAL A CA 1
ATOM 681 C C . VAL A 1 87 ? 0.612 5.380 -2.395 1.00 98.50 87 VAL A C 1
ATOM 683 O O . VAL A 1 87 ? 1.761 5.016 -2.636 1.00 98.50 87 VAL A O 1
ATOM 686 N N . GLY A 1 88 ? -0.469 4.714 -2.795 1.00 98.19 88 GLY A N 1
ATOM 687 C CA . GLY A 1 88 ? -0.424 3.441 -3.510 1.00 98.19 88 GLY A CA 1
ATOM 688 C C . GLY A 1 88 ? -0.511 2.203 -2.616 1.00 98.19 88 GLY A C 1
ATOM 689 O O . GLY A 1 88 ? -0.831 1.136 -3.131 1.00 98.19 88 GLY A O 1
ATOM 690 N N . ASP A 1 89 ? -0.310 2.303 -1.302 1.00 98.75 89 ASP A N 1
ATOM 691 C CA . ASP A 1 89 ? -0.498 1.161 -0.398 1.00 98.75 89 ASP A CA 1
ATOM 692 C C . ASP A 1 89 ? -1.976 0.808 -0.234 1.00 98.75 89 ASP A C 1
ATOM 694 O O . ASP A 1 89 ? -2.841 1.688 -0.250 1.00 98.75 89 ASP A O 1
ATOM 698 N N . ILE A 1 90 ? -2.267 -0.481 -0.029 1.00 98.75 90 ILE A N 1
ATOM 699 C CA . ILE A 1 90 ? -3.631 -0.976 0.186 1.00 98.75 90 ILE A CA 1
ATOM 700 C C . ILE A 1 90 ? -3.856 -1.230 1.677 1.00 98.75 90 ILE A C 1
ATOM 702 O O . ILE A 1 90 ? -3.079 -1.919 2.338 1.00 98.75 90 ILE A O 1
ATOM 706 N N . VAL A 1 91 ? -4.973 -0.728 2.191 1.00 98.69 91 VAL A N 1
ATOM 707 C CA . VAL A 1 91 ? -5.489 -0.978 3.535 1.00 98.69 91 VAL A CA 1
ATOM 708 C C . VAL A 1 91 ? -6.818 -1.716 3.419 1.00 98.69 91 VAL A C 1
ATOM 710 O O . VAL A 1 91 ? -7.758 -1.241 2.784 1.00 98.69 91 VAL A O 1
ATOM 713 N N . VAL A 1 92 ? -6.898 -2.886 4.043 1.00 98.56 92 VAL A N 1
ATOM 714 C CA . VAL A 1 92 ? -8.100 -3.725 4.076 1.00 98.56 92 VAL A CA 1
ATOM 715 C C . VAL A 1 92 ? -8.731 -3.641 5.459 1.00 98.56 92 VAL A C 1
ATOM 717 O O . VAL A 1 92 ? -8.037 -3.872 6.454 1.00 98.56 92 VAL A O 1
ATOM 720 N N . ASP A 1 93 ? -10.017 -3.304 5.530 1.00 97.38 93 ASP A N 1
ATOM 721 C CA . ASP A 1 93 ? -10.775 -3.269 6.785 1.00 97.38 93 ASP A CA 1
ATOM 722 C C . ASP A 1 93 ? -11.180 -4.678 7.276 1.00 97.38 93 ASP A C 1
ATOM 724 O O . ASP A 1 93 ? -10.922 -5.693 6.625 1.00 97.38 93 ASP A O 1
ATOM 728 N N . GLU A 1 94 ? -11.799 -4.756 8.457 1.00 94.69 94 GLU A N 1
ATOM 729 C CA . GLU A 1 94 ? -12.244 -6.030 9.052 1.00 94.69 94 GLU A CA 1
ATOM 730 C C . GLU A 1 94 ? -13.374 -6.712 8.262 1.00 94.69 94 GLU A C 1
ATOM 732 O O . GLU A 1 94 ? -13.539 -7.929 8.367 1.00 94.69 94 GLU A O 1
ATOM 737 N N . ASP A 1 95 ? -14.118 -5.950 7.457 1.00 95.50 95 ASP A N 1
ATOM 738 C CA . ASP A 1 95 ? -15.185 -6.454 6.590 1.00 95.50 95 ASP A CA 1
ATOM 739 C C . ASP A 1 95 ? -14.645 -6.910 5.218 1.00 95.50 95 ASP A C 1
ATOM 741 O O . ASP A 1 95 ? -15.406 -7.399 4.380 1.00 95.50 95 ASP A O 1
ATOM 745 N N . GLY A 1 96 ? -13.338 -6.761 4.974 1.00 95.88 96 GLY A N 1
ATOM 746 C CA . GLY A 1 96 ? -12.681 -7.112 3.718 1.00 95.88 96 GLY A CA 1
ATOM 747 C C . GLY A 1 96 ? -12.796 -6.051 2.622 1.00 95.88 96 GLY A C 1
ATOM 748 O O . GLY A 1 96 ? -12.488 -6.354 1.469 1.00 95.88 96 GLY A O 1
ATOM 749 N N . ARG A 1 97 ? -13.231 -4.823 2.937 1.00 97.69 97 ARG A N 1
ATOM 750 C CA . ARG A 1 97 ? -13.219 -3.709 1.977 1.00 97.69 97 ARG A CA 1
ATOM 751 C C . ARG A 1 97 ? -11.802 -3.196 1.818 1.00 97.69 97 ARG A C 1
ATOM 753 O O . ARG A 1 97 ? -11.087 -2.996 2.799 1.00 97.69 97 ARG A O 1
ATOM 760 N N . GLU A 1 98 ? -11.415 -2.968 0.573 1.00 98.38 98 GLU A N 1
ATOM 761 C CA . GLU A 1 98 ? -10.061 -2.566 0.225 1.00 98.38 98 GLU A CA 1
ATOM 762 C C . GLU A 1 98 ? -10.035 -1.105 -0.199 1.00 98.38 98 GLU A C 1
ATOM 764 O O . GLU A 1 98 ? -10.780 -0.682 -1.086 1.00 98.38 98 GLU A O 1
ATOM 769 N N . TYR A 1 99 ? -9.139 -0.353 0.423 1.00 98.56 99 TYR A N 1
ATOM 770 C CA . TYR A 1 99 ? -8.887 1.049 0.142 1.00 98.56 99 TYR A CA 1
ATOM 771 C C . TYR A 1 99 ? -7.426 1.212 -0.235 1.00 98.56 99 TYR A C 1
ATOM 773 O O . TYR A 1 99 ? -6.573 0.564 0.363 1.00 98.56 99 TYR A O 1
ATOM 781 N N . PHE A 1 100 ? -7.115 2.082 -1.185 1.00 98.62 100 PHE A N 1
ATOM 782 C CA . PHE A 1 100 ? -5.738 2.503 -1.415 1.00 98.62 100 PHE A CA 1
ATOM 783 C C . PHE A 1 100 ? -5.526 3.915 -0.876 1.00 98.62 100 PHE A C 1
ATOM 785 O O . PHE A 1 100 ? -6.451 4.732 -0.861 1.00 98.62 100 PHE A O 1
ATOM 792 N N . VAL A 1 101 ? -4.307 4.206 -0.428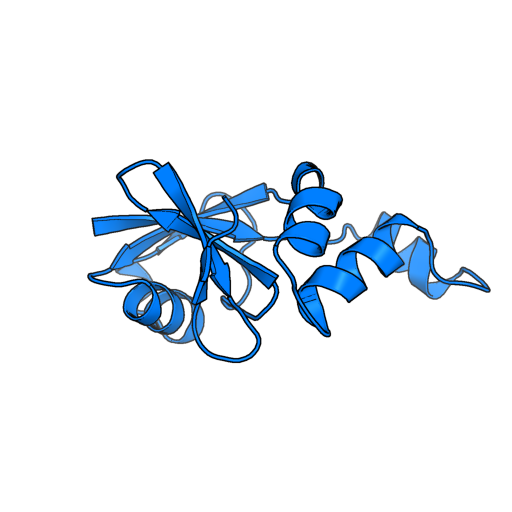 1.00 98.56 101 VAL A N 1
ATOM 793 C CA . VAL A 1 101 ? -3.910 5.570 -0.068 1.00 98.56 101 VAL A CA 1
ATOM 794 C C . VAL A 1 101 ? -3.839 6.385 -1.360 1.00 98.56 101 VAL A C 1
ATOM 796 O O . VAL A 1 101 ? -2.966 6.166 -2.204 1.00 98.56 101 VAL A O 1
ATOM 799 N N . ALA A 1 102 ? -4.783 7.303 -1.538 1.00 97.62 102 ALA A N 1
ATOM 800 C CA . ALA A 1 102 ? -4.842 8.182 -2.697 1.00 97.62 102 ALA A CA 1
ATOM 801 C C . ALA A 1 102 ? -3.883 9.370 -2.519 1.00 97.62 102 ALA A C 1
ATOM 803 O O . ALA A 1 102 ? -3.269 9.553 -1.468 1.00 97.62 102 ALA A O 1
ATOM 804 N N . SER A 1 103 ? -3.779 10.241 -3.530 1.00 94.94 103 SER A N 1
ATOM 805 C CA . SER A 1 103 ? -3.005 11.488 -3.399 1.00 94.94 103 SER A CA 1
ATOM 806 C C . SER A 1 103 ? -3.490 12.366 -2.238 1.00 94.94 103 SER A C 1
ATOM 808 O O . SER A 1 103 ? -2.718 13.154 -1.694 1.00 94.94 103 SER A O 1
ATOM 810 N N . PHE A 1 104 ? -4.763 12.232 -1.857 1.00 93.00 104 PHE A N 1
ATOM 811 C CA . PHE A 1 104 ? -5.315 12.807 -0.641 1.00 93.00 104 PHE A CA 1
ATOM 812 C C . PHE A 1 104 ? -6.332 11.845 -0.021 1.00 93.00 104 PHE A C 1
ATOM 814 O O . PHE A 1 104 ? -7.362 11.556 -0.625 1.00 93.00 104 PHE A O 1
ATOM 821 N N . GLY A 1 105 ? -6.059 11.377 1.197 1.00 96.69 105 GLY A N 1
ATOM 822 C CA . GLY A 1 105 ? -6.935 10.444 1.904 1.00 96.69 105 GLY A CA 1
ATOM 823 C C . GLY A 1 105 ? -6.926 9.042 1.292 1.00 96.69 105 GLY A C 1
ATOM 824 O O . GLY A 1 105 ? -5.876 8.527 0.908 1.00 96.69 105 GLY A O 1
ATOM 825 N N . PHE A 1 106 ? -8.101 8.422 1.233 1.00 98.31 106 PHE A N 1
ATOM 826 C CA . PHE A 1 106 ? -8.284 7.037 0.811 1.00 98.31 106 PHE A CA 1
ATOM 827 C C . PHE A 1 106 ? -9.411 6.921 -0.207 1.00 98.31 106 PHE A C 1
ATOM 829 O O . PHE A 1 106 ? -10.450 7.569 -0.072 1.00 98.31 106 PHE A O 1
ATOM 836 N N . GLU A 1 107 ? -9.228 6.041 -1.182 1.00 98.31 107 GLU A N 1
ATOM 837 C CA . GLU A 1 107 ? -10.239 5.703 -2.180 1.00 98.31 107 GLU A CA 1
ATOM 838 C C . GLU A 1 107 ? -10.450 4.188 -2.225 1.00 98.31 107 GLU A C 1
ATOM 840 O O . GLU A 1 107 ? -9.547 3.409 -1.918 1.00 98.31 107 GLU A O 1
ATOM 845 N N . ALA A 1 108 ? -11.662 3.757 -2.575 1.00 97.88 108 ALA A N 1
ATOM 846 C CA . ALA A 1 108 ? -11.985 2.338 -2.668 1.00 97.88 108 ALA A CA 1
ATOM 847 C C . ALA A 1 108 ? -11.277 1.698 -3.871 1.00 97.88 108 ALA A C 1
ATOM 849 O O . ALA A 1 108 ? -11.270 2.250 -4.973 1.00 97.88 108 ALA A O 1
ATOM 850 N N . VAL A 1 109 ? -10.723 0.503 -3.672 1.00 93.25 109 VAL A N 1
ATOM 851 C CA . VAL A 1 109 ? -10.217 -0.321 -4.774 1.00 93.25 109 VAL A CA 1
ATOM 852 C C . VAL A 1 109 ? -11.399 -0.930 -5.533 1.00 93.25 109 VAL A C 1
ATOM 854 O O . VAL A 1 109 ? -11.425 -0.881 -6.762 1.00 93.25 109 VAL A O 1
ATOM 857 N N . ILE A 1 110 ? -12.392 -1.488 -4.827 1.00 76.56 110 ILE A N 1
ATOM 858 C CA . ILE A 1 110 ? -13.551 -2.206 -5.396 1.00 76.56 110 ILE A CA 1
ATOM 859 C C . ILE A 1 110 ? -14.858 -1.590 -4.905 1.00 76.56 110 ILE A C 1
ATOM 861 O O . ILE A 1 110 ? -14.952 -1.310 -3.690 1.00 76.56 110 ILE A O 1
#